Protein AF-A0A828NTK6-F1 (afdb_monomer)

Radius of gyration: 34.88 Å; Cα contacts (8 Å, |Δi|>4): 6; chains: 1; bounding box: 61×60×90 Å

Organism: Escherichia coli (NCBI:txid562)

Mean predicted aligned error: 18.59 Å

Foldseek 3Di:
DDDDPDDDDPVNVVVVCPDPVVVVVVVVVVVVVVVVVVVVVVVVVCCVVVDDDDDPDPPPPPDDDDDDDDDDDDPPPDDDDDDPPPDDDD

Sequence (90 aa):
MSEIKTLVTAEAVKDVIRSEDVRSVLKQKLRQNLEERLDAEVDAILDELLGAPAEPRPEAGDTTSENGKPQPESPVADATEPQPETVMML

Secondary structure (DSSP, 8-state):
---------HHHHHHHHTSHHHHHHHHHHHHHHHHHHHHHHHHHHHHHHH-SPPP--------------PPPPPP-----PPP-------

pLDDT: mean 75.24, std 20.39, range [42.31, 98.69]

Structure (mmCIF, N/CA/C/O backbone):
data_AF-A0A828NTK6-F1
#
_entry.id   AF-A0A828NTK6-F1
#
loop_
_atom_site.group_PDB
_atom_site.id
_atom_site.type_symbol
_atom_site.label_atom_id
_atom_site.label_alt_id
_atom_site.label_comp_id
_atom_site.label_asym_id
_atom_site.label_entity_id
_atom_site.label_seq_id
_atom_site.pdbx_PDB_ins_code
_atom_site.Cartn_x
_atom_site.Cartn_y
_atom_site.Cartn_z
_atom_site.occupancy
_atom_site.B_iso_or_equiv
_atom_site.auth_seq_id
_atom_site.auth_comp_id
_atom_site.auth_asym_id
_atom_site.auth_atom_id
_atom_site.pdbx_PDB_model_num
ATOM 1 N N . MET A 1 1 ? -28.157 10.004 38.520 1.00 50.56 1 MET A N 1
ATOM 2 C CA . MET A 1 1 ? -27.539 8.926 37.722 1.00 50.56 1 MET A CA 1
ATOM 3 C C . MET A 1 1 ? -26.163 9.431 37.332 1.00 50.56 1 MET A C 1
ATOM 5 O O . MET A 1 1 ? -26.100 10.378 36.564 1.00 50.56 1 MET A O 1
ATOM 9 N N . SER A 1 2 ? -25.090 8.934 37.948 1.00 65.31 2 SER A N 1
ATOM 10 C CA . SER A 1 2 ? -23.732 9.371 37.599 1.00 65.31 2 SER A CA 1
ATOM 11 C C . SER A 1 2 ? -23.250 8.561 36.403 1.00 65.31 2 SER A C 1
ATOM 13 O O . SER A 1 2 ? -23.159 7.339 36.488 1.00 65.31 2 SER A O 1
ATOM 15 N N . GLU A 1 3 ? -22.963 9.231 35.292 1.00 61.09 3 GLU A N 1
ATOM 16 C CA . GLU A 1 3 ? -22.315 8.627 34.130 1.00 61.09 3 GLU A CA 1
ATOM 17 C C . GLU A 1 3 ? -20.870 8.274 34.505 1.00 61.09 3 GLU A C 1
ATOM 19 O O . GLU A 1 3 ? -19.991 9.134 34.584 1.00 61.09 3 GLU A O 1
ATOM 24 N N . ILE A 1 4 ? -20.615 6.998 34.796 1.00 65.75 4 ILE A N 1
ATOM 25 C CA . ILE A 1 4 ? -19.257 6.502 35.020 1.00 65.75 4 ILE A CA 1
ATOM 26 C C . ILE A 1 4 ? -18.598 6.385 33.647 1.00 65.75 4 ILE A C 1
ATOM 28 O O . ILE A 1 4 ? -18.855 5.446 32.894 1.00 65.75 4 ILE A O 1
ATOM 32 N N . LYS A 1 5 ? -17.750 7.359 33.315 1.00 66.38 5 LYS A N 1
ATOM 33 C CA . LYS A 1 5 ? -16.918 7.334 32.111 1.00 66.38 5 LYS A CA 1
ATOM 34 C C . LYS A 1 5 ? -15.969 6.138 32.217 1.00 66.38 5 LYS A C 1
ATOM 36 O O . LYS A 1 5 ? -15.059 6.136 33.044 1.00 66.38 5 LYS A O 1
ATOM 41 N N . THR A 1 6 ? -16.222 5.090 31.439 1.00 71.44 6 THR A N 1
ATOM 42 C CA . THR A 1 6 ? -15.422 3.864 31.472 1.00 71.44 6 THR A CA 1
ATOM 43 C C . THR A 1 6 ? -14.012 4.193 30.989 1.00 71.44 6 THR A C 1
ATOM 45 O O . THR A 1 6 ? -13.822 4.639 29.858 1.00 71.44 6 THR A O 1
ATOM 48 N N . LEU A 1 7 ? -13.016 4.033 31.862 1.00 74.12 7 LEU A N 1
ATOM 49 C CA . LEU A 1 7 ? -11.618 4.248 31.503 1.00 74.12 7 LEU A CA 1
ATOM 50 C C . LEU A 1 7 ? -11.170 3.111 30.584 1.00 74.12 7 LEU A C 1
ATOM 52 O O 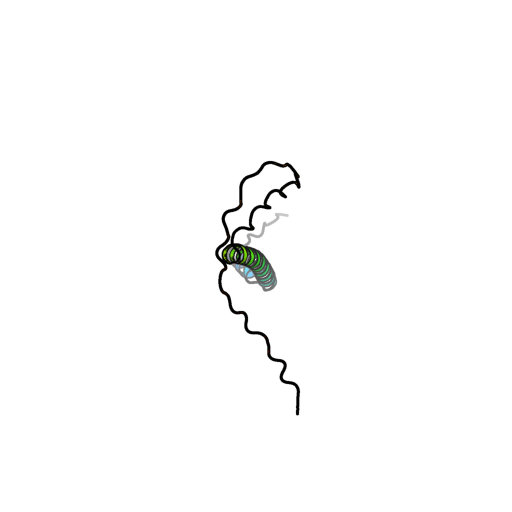. LEU A 1 7 ? -11.110 1.954 30.998 1.00 74.12 7 LEU A O 1
ATOM 56 N N . VAL A 1 8 ? -10.862 3.445 29.332 1.00 81.25 8 VAL A N 1
ATOM 57 C CA . VAL A 1 8 ? -10.263 2.501 28.387 1.00 81.25 8 VAL A CA 1
ATOM 58 C C . VAL A 1 8 ? -8.821 2.248 28.820 1.00 81.25 8 VAL A C 1
ATOM 60 O O . VAL A 1 8 ? -8.022 3.178 28.934 1.00 81.25 8 VAL A O 1
ATOM 63 N N . THR A 1 9 ? -8.488 0.989 29.093 1.00 86.75 9 THR A N 1
ATOM 64 C CA . THR A 1 9 ? -7.137 0.590 29.496 1.00 86.75 9 THR A CA 1
ATOM 65 C C . THR A 1 9 ? -6.231 0.445 28.275 1.00 86.75 9 THR A C 1
ATOM 67 O O . THR A 1 9 ? -6.686 0.131 27.176 1.00 86.75 9 THR A O 1
ATOM 70 N N . ALA A 1 10 ? -4.921 0.632 28.460 1.00 89.31 10 ALA A N 1
ATOM 71 C CA . ALA A 1 10 ? -3.947 0.453 27.381 1.00 89.31 10 ALA A CA 1
ATOM 72 C C . ALA A 1 10 ? -3.981 -0.965 26.783 1.00 89.31 10 ALA A C 1
ATOM 74 O O . ALA A 1 10 ? -3.729 -1.132 25.595 1.00 89.31 10 ALA A O 1
ATOM 75 N N . GLU A 1 11 ? -4.312 -1.979 27.587 1.00 87.69 11 GLU A N 1
ATOM 76 C CA . GLU A 1 11 ? -4.411 -3.360 27.109 1.00 87.69 11 GLU A CA 1
ATOM 77 C C . GLU A 1 11 ? -5.631 -3.562 26.206 1.00 87.69 11 GLU A C 1
ATOM 79 O O . GLU A 1 11 ? -5.487 -4.104 25.115 1.00 87.69 11 GLU A O 1
ATOM 84 N N . ALA A 1 12 ? -6.786 -2.992 26.570 1.00 87.25 12 ALA A N 1
ATOM 85 C CA . ALA A 1 12 ? -7.974 -3.022 25.718 1.00 87.25 12 ALA A CA 1
ATOM 86 C C . ALA A 1 12 ? -7.720 -2.360 24.350 1.00 87.25 12 ALA A C 1
ATOM 88 O O . ALA A 1 12 ? -8.209 -2.830 23.325 1.00 87.25 12 ALA A O 1
ATOM 89 N N . VAL A 1 13 ? -6.904 -1.301 24.305 1.00 90.00 13 VAL A N 1
ATOM 90 C CA . VAL A 1 13 ? -6.494 -0.675 23.037 1.00 90.00 13 VAL A CA 1
ATOM 91 C C . VAL A 1 13 ? -5.596 -1.604 22.216 1.00 90.00 13 VAL A C 1
ATOM 93 O O . VAL A 1 13 ? -5.782 -1.718 21.005 1.00 90.00 13 VAL A O 1
ATOM 96 N N . LYS A 1 14 ? -4.632 -2.287 22.845 1.00 92.06 14 LYS A N 1
ATOM 97 C CA . LYS A 1 14 ? -3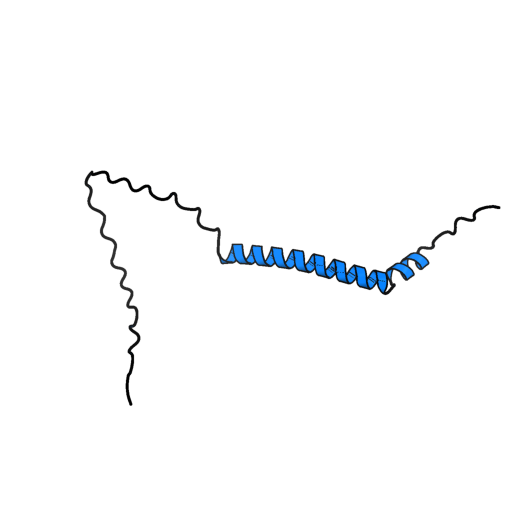.748 -3.231 22.140 1.00 92.06 14 LYS A CA 1
ATOM 98 C C . LYS A 1 14 ? -4.527 -4.392 21.532 1.00 92.06 14 LYS A C 1
ATOM 100 O O . LYS A 1 14 ? -4.209 -4.791 20.413 1.00 92.06 14 LYS A O 1
ATOM 105 N N . ASP A 1 15 ? -5.533 -4.903 22.232 1.00 90.94 15 ASP A N 1
ATOM 106 C CA . ASP A 1 15 ? -6.375 -5.992 21.734 1.00 90.94 15 ASP A CA 1
ATOM 107 C C . ASP A 1 15 ? -7.163 -5.564 20.493 1.00 90.94 15 ASP A C 1
ATOM 109 O O . ASP A 1 15 ? -7.175 -6.279 19.490 1.00 90.94 15 ASP A O 1
ATOM 113 N N . VAL A 1 16 ? -7.715 -4.347 20.497 1.00 90.94 16 VAL A N 1
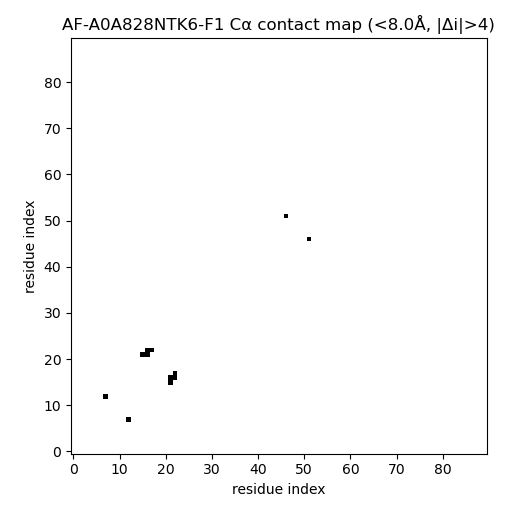ATOM 114 C CA . VAL A 1 16 ? -8.379 -3.772 19.318 1.00 90.94 16 VAL A CA 1
ATOM 115 C C . VAL A 1 16 ? -7.395 -3.575 18.163 1.00 90.94 16 VAL A C 1
ATOM 117 O O . VAL A 1 16 ? -7.713 -3.922 17.029 1.00 90.94 16 VAL A O 1
ATOM 120 N N . ILE A 1 17 ? -6.181 -3.081 18.416 1.00 91.44 17 ILE A N 1
ATOM 121 C CA . ILE A 1 17 ? -5.160 -2.907 17.365 1.00 91.44 17 ILE A CA 1
ATOM 122 C C . ILE A 1 17 ? -4.738 -4.253 16.750 1.00 91.44 17 ILE A C 1
ATOM 124 O O . ILE A 1 17 ? -4.402 -4.319 15.568 1.00 91.44 17 ILE A O 1
ATOM 128 N N . ARG A 1 18 ? -4.764 -5.334 17.534 1.00 92.56 18 ARG A N 1
ATOM 129 C CA . ARG A 1 18 ? -4.454 -6.696 17.073 1.00 92.56 18 ARG A CA 1
ATOM 130 C C . ARG A 1 18 ? -5.633 -7.395 16.391 1.00 92.56 18 ARG A C 1
ATOM 132 O O . ARG A 1 18 ? -5.444 -8.505 15.892 1.00 92.56 18 ARG A O 1
ATOM 139 N N . SER A 1 19 ? -6.811 -6.772 16.358 1.00 96.25 19 SER A N 1
ATOM 140 C CA . SER A 1 19 ? -7.989 -7.321 15.687 1.00 96.25 19 SER A CA 1
ATOM 141 C C . SER A 1 19 ? -7.751 -7.535 14.190 1.00 96.25 19 SER A C 1
ATOM 143 O O . SER A 1 19 ? -6.918 -6.877 13.556 1.00 96.25 19 SER A O 1
ATOM 145 N N . GLU A 1 20 ? -8.498 -8.479 13.616 1.00 96.19 20 GLU A N 1
ATOM 146 C CA . GLU A 1 20 ? -8.423 -8.785 12.189 1.00 96.19 20 GLU A CA 1
ATOM 147 C C . GLU A 1 20 ? -8.772 -7.567 11.330 1.00 96.19 20 GLU A C 1
ATOM 149 O O . GLU A 1 20 ? -8.041 -7.277 10.385 1.00 96.19 20 GLU A O 1
ATOM 154 N N . ASP A 1 21 ? -9.813 -6.820 11.700 1.00 95.00 21 ASP A N 1
ATOM 155 C CA . ASP A 1 21 ? -10.270 -5.642 10.961 1.00 95.00 21 ASP A CA 1
ATOM 156 C C . ASP A 1 21 ? -9.166 -4.586 10.863 1.00 95.00 21 ASP A C 1
ATOM 158 O O . ASP A 1 21 ? -8.805 -4.149 9.766 1.00 95.00 21 ASP A O 1
ATOM 162 N N . VAL A 1 22 ? -8.548 -4.235 11.998 1.00 96.75 22 VAL A N 1
ATOM 163 C CA . VAL A 1 22 ? -7.442 -3.266 12.025 1.00 96.75 22 VAL A CA 1
ATOM 164 C C . VAL A 1 22 ? -6.249 -3.795 11.236 1.00 96.75 22 VAL A C 1
ATOM 166 O O . VAL A 1 22 ? -5.641 -3.058 10.455 1.00 96.75 22 VAL A O 1
ATOM 169 N N . ARG A 1 23 ? -5.924 -5.083 11.377 1.00 96.19 23 ARG A N 1
ATOM 170 C CA . ARG A 1 23 ? -4.830 -5.711 10.629 1.00 96.19 23 ARG A CA 1
ATOM 171 C C . ARG A 1 23 ? -5.096 -5.731 9.122 1.00 96.19 23 ARG A C 1
ATOM 173 O O . ARG A 1 23 ? -4.152 -5.564 8.349 1.00 96.19 23 ARG A O 1
ATOM 180 N N . SER A 1 24 ? -6.337 -5.943 8.697 1.00 97.38 24 SER A N 1
ATOM 181 C CA . SER A 1 24 ? -6.749 -5.945 7.292 1.00 97.38 24 SER A CA 1
ATOM 182 C C . SER A 1 24 ? -6.600 -4.552 6.685 1.00 97.38 24 SER A C 1
ATOM 184 O O . SER A 1 24 ? -5.889 -4.388 5.688 1.00 97.38 24 SER A O 1
ATOM 186 N N . VAL A 1 25 ? -7.141 -3.533 7.360 1.00 97.50 25 VAL A N 1
ATOM 187 C CA . VAL A 1 25 ? -7.006 -2.124 6.958 1.00 97.50 25 VAL A CA 1
ATOM 188 C C . VAL A 1 25 ? -5.537 -1.708 6.904 1.00 97.50 25 VAL A C 1
ATOM 190 O O . VAL A 1 25 ? -5.101 -1.100 5.926 1.00 97.50 25 VAL A O 1
ATOM 193 N N . LEU A 1 26 ? -4.741 -2.077 7.914 1.00 97.12 26 LEU A N 1
ATOM 194 C CA . LEU A 1 26 ? -3.318 -1.745 7.950 1.00 97.12 26 LEU A CA 1
ATOM 195 C C . LEU A 1 26 ? -2.557 -2.385 6.784 1.00 97.12 26 LEU A C 1
ATOM 197 O O . LEU A 1 26 ? -1.746 -1.719 6.145 1.00 97.12 26 LEU A O 1
ATOM 201 N N . LYS A 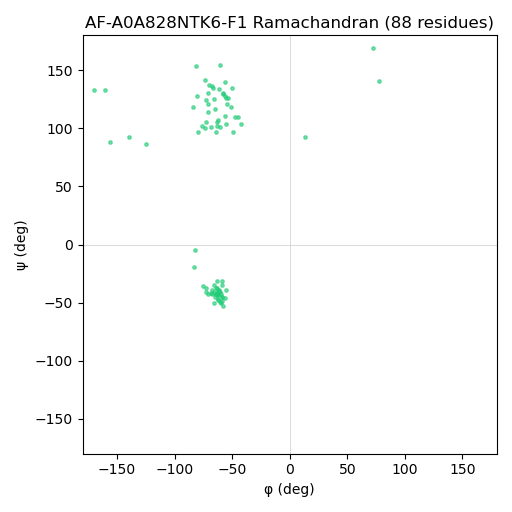1 27 ? -2.840 -3.654 6.465 1.00 97.44 27 LYS A N 1
ATOM 202 C CA . LYS A 1 27 ? -2.254 -4.327 5.297 1.00 97.44 27 LYS A CA 1
ATOM 203 C C . LYS A 1 27 ? -2.655 -3.655 3.991 1.00 97.44 27 LYS A C 1
ATOM 205 O O . LYS A 1 27 ? -1.808 -3.505 3.120 1.00 97.44 27 LYS A O 1
ATOM 210 N N . GLN A 1 28 ? -3.921 -3.277 3.837 1.00 98.31 28 GLN A N 1
ATOM 211 C CA . GLN A 1 28 ? -4.390 -2.600 2.630 1.00 98.31 28 GLN A CA 1
ATOM 212 C C . GLN A 1 28 ? -3.686 -1.254 2.447 1.00 98.31 28 GLN A C 1
ATOM 214 O O . GLN A 1 28 ? -3.140 -0.999 1.378 1.00 98.31 28 GLN A O 1
ATOM 219 N N . LYS A 1 29 ? -3.622 -0.440 3.505 1.00 98.00 29 LYS A N 1
ATOM 220 C CA . LYS A 1 29 ? -2.927 0.851 3.470 1.00 98.00 29 LYS A CA 1
ATOM 221 C C . LYS A 1 29 ? -1.433 0.695 3.184 1.00 98.00 29 LYS A C 1
ATOM 223 O O . LYS A 1 29 ? -0.865 1.491 2.446 1.00 98.00 29 LYS A O 1
ATOM 228 N N . LEU A 1 30 ? -0.804 -0.337 3.749 1.00 98.31 30 LEU A N 1
ATOM 229 C CA . LEU A 1 30 ? 0.596 -0.645 3.475 1.00 98.31 30 LEU A CA 1
ATOM 230 C C . LEU A 1 30 ? 0.819 -1.016 2.004 1.00 98.31 30 LEU A C 1
ATOM 232 O O . LEU A 1 30 ? 1.776 -0.531 1.419 1.00 98.31 30 LEU A O 1
ATOM 236 N N . ARG A 1 31 ? -0.051 -1.841 1.404 1.00 98.44 31 ARG A N 1
ATOM 237 C CA . ARG A 1 31 ? 0.056 -2.190 -0.024 1.00 98.44 31 ARG A CA 1
ATOM 238 C C . ARG A 1 31 ? -0.053 -0.959 -0.912 1.00 98.44 31 ARG A C 1
ATOM 240 O O . ARG A 1 31 ? 0.851 -0.739 -1.698 1.00 98.44 31 ARG A O 1
ATOM 247 N N . GLN A 1 32 ? -1.070 -0.127 -0.694 1.00 98.25 32 GLN A N 1
ATOM 248 C CA . GLN A 1 32 ? -1.258 1.113 -1.455 1.00 98.25 32 GLN A CA 1
ATOM 249 C C . GLN A 1 32 ? -0.030 2.024 -1.363 1.00 98.25 32 GLN A C 1
ATOM 251 O O . GLN A 1 32 ? 0.476 2.490 -2.372 1.00 98.25 32 GLN A O 1
ATOM 256 N N . ASN A 1 33 ? 0.510 2.214 -0.155 1.00 98.25 33 ASN A N 1
ATOM 257 C CA . ASN A 1 33 ? 1.695 3.049 0.013 1.00 98.25 33 ASN A CA 1
ATOM 258 C C . ASN A 1 33 ? 2.945 2.468 -0.666 1.00 98.25 33 ASN A C 1
ATOM 260 O O . ASN A 1 33 ? 3.800 3.222 -1.119 1.00 98.25 33 ASN A O 1
ATOM 264 N N . LEU A 1 34 ? 3.088 1.142 -0.688 1.00 98.56 34 LEU A N 1
ATOM 265 C CA . LEU A 1 34 ? 4.199 0.499 -1.382 1.00 98.56 34 LEU A CA 1
ATOM 266 C C . LEU A 1 34 ? 4.030 0.576 -2.898 1.00 98.56 34 LEU A C 1
ATOM 268 O O . LEU A 1 34 ? 5.015 0.842 -3.567 1.00 98.56 34 LEU A O 1
ATOM 272 N N . GLU A 1 35 ? 2.818 0.387 -3.416 1.00 98.38 35 GLU A N 1
ATOM 273 C CA . GLU A 1 35 ? 2.497 0.532 -4.842 1.00 98.38 35 GLU A CA 1
ATOM 274 C C . GLU A 1 35 ? 2.842 1.944 -5.331 1.00 98.38 35 GLU A C 1
ATOM 276 O O . GLU A 1 35 ? 3.682 2.078 -6.211 1.00 98.38 35 GLU A O 1
ATOM 281 N N . GLU A 1 36 ? 2.347 2.991 -4.662 1.00 98.00 36 GLU A N 1
ATOM 282 C CA . GLU A 1 36 ? 2.659 4.391 -5.007 1.00 98.00 36 GLU A CA 1
ATOM 283 C C . GLU A 1 36 ? 4.169 4.681 -5.034 1.00 98.00 36 GLU A C 1
ATOM 285 O O . GLU A 1 36 ? 4.665 5.427 -5.877 1.00 98.00 36 GLU A O 1
ATOM 290 N N . ARG A 1 37 ? 4.920 4.104 -4.089 1.00 98.31 37 ARG A N 1
ATOM 291 C CA . ARG A 1 37 ? 6.374 4.289 -4.011 1.00 98.31 37 ARG A CA 1
ATOM 292 C C . ARG A 1 37 ? 7.117 3.495 -5.075 1.00 98.31 37 ARG A C 1
ATOM 294 O O . ARG A 1 37 ? 8.146 3.963 -5.542 1.00 98.31 37 ARG A O 1
ATOM 301 N N . LEU A 1 38 ? 6.638 2.300 -5.404 1.00 98.69 38 LEU A N 1
ATOM 302 C CA . LEU A 1 38 ? 7.224 1.473 -6.451 1.00 98.69 38 LEU A CA 1
ATOM 303 C C . LEU A 1 38 ? 7.001 2.101 -7.821 1.00 98.69 38 LEU A C 1
ATOM 305 O O . LEU A 1 38 ? 7.945 2.135 -8.597 1.00 98.69 38 LEU A O 1
ATOM 309 N N . ASP A 1 39 ? 5.812 2.641 -8.085 1.00 98.31 39 ASP A N 1
ATOM 310 C CA . ASP A 1 39 ? 5.518 3.337 -9.340 1.00 98.31 39 ASP A CA 1
ATOM 311 C C . ASP A 1 39 ? 6.477 4.522 -9.539 1.00 98.31 39 ASP A C 1
ATOM 313 O O . ASP A 1 39 ? 7.151 4.613 -10.562 1.00 98.31 39 ASP A O 1
ATOM 317 N N . ALA A 1 40 ? 6.645 5.361 -8.511 1.00 97.94 40 ALA A N 1
ATOM 318 C CA . ALA A 1 40 ? 7.580 6.486 -8.562 1.00 97.94 40 ALA A CA 1
ATOM 319 C C . ALA A 1 40 ? 9.051 6.054 -8.724 1.00 97.94 40 ALA A C 1
ATOM 321 O O . ALA A 1 40 ? 9.820 6.717 -9.417 1.00 97.94 40 ALA A O 1
ATOM 322 N N . GLU A 1 41 ? 9.458 4.957 -8.080 1.00 98.31 41 GLU A N 1
ATOM 323 C CA . GLU A 1 41 ? 10.815 4.415 -8.215 1.00 98.31 41 GLU A CA 1
ATOM 324 C C . GLU A 1 41 ? 11.057 3.864 -9.626 1.00 98.31 41 GLU A C 1
ATOM 326 O O . GLU A 1 41 ? 12.133 4.050 -10.188 1.00 98.31 41 GLU A O 1
ATOM 331 N N . VAL A 1 42 ? 10.055 3.208 -10.218 1.00 98.19 42 VAL A N 1
ATOM 332 C CA . VAL A 1 42 ? 10.126 2.722 -11.600 1.00 98.19 42 VAL A CA 1
ATOM 333 C C . VAL A 1 42 ? 10.294 3.891 -12.562 1.00 98.19 42 VAL A C 1
ATOM 335 O O . VAL A 1 42 ? 11.185 3.831 -13.407 1.00 98.19 42 VAL A O 1
ATOM 338 N N . ASP A 1 43 ? 9.505 4.954 -12.408 1.00 96.81 43 ASP A N 1
ATOM 339 C CA . ASP A 1 43 ? 9.634 6.157 -13.234 1.00 96.81 43 ASP A CA 1
ATOM 340 C C . ASP A 1 43 ? 11.033 6.777 -13.099 1.00 96.81 43 ASP A C 1
ATOM 342 O O . ASP A 1 43 ? 11.686 7.056 -14.103 1.00 96.81 43 ASP A O 1
ATOM 346 N N . ALA A 1 44 ? 11.550 6.896 -11.873 1.00 96.75 44 ALA A N 1
ATOM 347 C CA . ALA A 1 44 ? 12.892 7.422 -11.629 1.00 96.75 44 ALA A CA 1
ATOM 348 C C . ALA A 1 44 ? 13.997 6.567 -12.279 1.00 96.75 44 ALA A C 1
ATOM 350 O O . ALA A 1 44 ? 14.938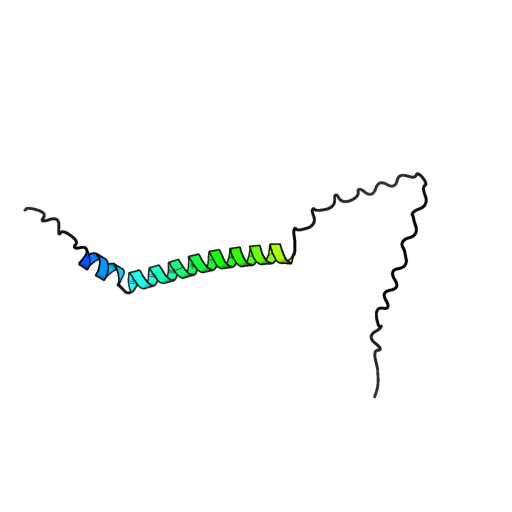 7.108 -12.862 1.00 96.75 44 ALA A O 1
ATOM 351 N N . ILE A 1 45 ? 13.880 5.236 -12.216 1.00 96.69 45 ILE A N 1
A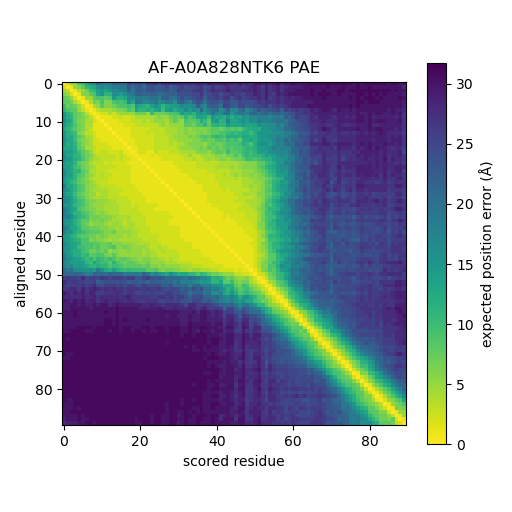TOM 352 C CA . ILE A 1 45 ? 14.816 4.314 -12.877 1.00 96.69 45 ILE A CA 1
ATOM 353 C C . ILE A 1 45 ? 14.726 4.454 -14.399 1.00 96.69 45 ILE A C 1
ATOM 355 O O . ILE A 1 45 ? 15.751 4.423 -15.081 1.00 96.69 45 ILE A O 1
ATOM 359 N N . LEU A 1 46 ? 13.521 4.595 -14.954 1.00 96.06 46 LEU A N 1
ATOM 360 C CA . LEU A 1 46 ? 13.340 4.791 -16.391 1.00 96.06 46 LEU A CA 1
ATOM 361 C C . LEU A 1 46 ? 13.961 6.111 -16.853 1.00 96.06 46 LEU A C 1
ATOM 363 O O . LEU A 1 46 ? 14.667 6.110 -17.860 1.00 96.06 46 LEU A O 1
ATOM 367 N N . ASP A 1 47 ? 13.777 7.193 -16.101 1.00 94.62 47 ASP A N 1
ATOM 368 C CA . ASP A 1 47 ? 14.416 8.483 -16.376 1.00 94.62 47 ASP A CA 1
ATOM 369 C C . ASP A 1 47 ? 15.951 8.385 -16.325 1.00 94.62 47 ASP A C 1
ATOM 371 O O . ASP A 1 47 ? 16.643 8.943 -17.181 1.00 94.62 47 ASP A O 1
ATOM 375 N N . GLU A 1 48 ? 16.505 7.640 -15.362 1.00 94.69 48 GLU A N 1
ATOM 376 C CA . GLU A 1 48 ? 17.951 7.398 -15.269 1.00 94.69 48 GLU A CA 1
ATOM 377 C C . GLU A 1 48 ? 18.477 6.598 -16.471 1.00 94.69 48 GLU A C 1
ATOM 379 O O . GLU A 1 48 ? 19.506 6.951 -17.053 1.00 94.69 48 GLU A O 1
ATOM 384 N N . LEU A 1 49 ? 17.769 5.535 -16.867 1.00 95.12 49 LEU A N 1
ATOM 385 C CA . LEU A 1 49 ? 18.183 4.650 -17.959 1.00 95.12 49 LEU A CA 1
ATOM 386 C C . LEU A 1 49 ? 18.032 5.291 -19.341 1.00 95.12 49 LEU A C 1
ATOM 388 O O . LEU A 1 49 ? 18.859 5.047 -20.223 1.00 95.12 49 LEU A O 1
ATOM 392 N N . LEU A 1 50 ? 16.972 6.072 -19.552 1.00 93.06 50 LEU A N 1
ATOM 393 C CA . LEU A 1 50 ? 16.693 6.734 -20.827 1.00 93.06 50 LEU A CA 1
ATOM 394 C C . LEU A 1 50 ? 17.469 8.051 -20.973 1.00 93.06 50 LEU A C 1
ATOM 396 O O . LEU A 1 50 ? 17.677 8.516 -22.096 1.00 93.06 50 LEU A O 1
ATOM 400 N N . GLY A 1 51 ? 17.938 8.619 -19.859 1.00 85.62 51 GLY A N 1
ATOM 401 C CA . GLY A 1 51 ? 18.535 9.945 -19.816 1.00 85.62 51 GLY A CA 1
ATOM 402 C C . GLY A 1 51 ? 17.488 11.048 -19.989 1.00 85.62 51 GLY A C 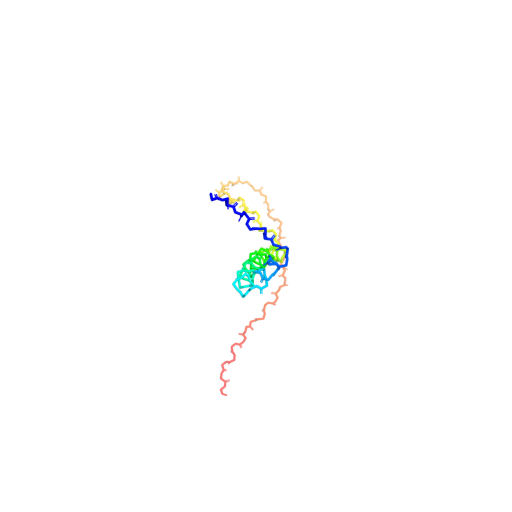1
ATOM 403 O O . GLY A 1 51 ? 16.334 10.804 -20.338 1.00 85.62 51 GLY A O 1
ATOM 404 N N . ALA A 1 52 ? 17.893 12.299 -19.747 1.00 75.56 52 ALA A N 1
ATOM 405 C CA . ALA A 1 52 ? 16.990 13.434 -19.905 1.00 75.56 52 ALA A CA 1
ATOM 406 C C . ALA A 1 52 ? 16.447 13.483 -21.347 1.00 75.56 52 ALA A C 1
ATOM 408 O O . ALA A 1 52 ? 17.251 13.427 -22.289 1.00 75.56 52 ALA A O 1
ATOM 409 N N . PRO A 1 53 ? 15.120 13.611 -21.548 1.00 69.81 53 PRO A N 1
ATOM 410 C CA . PRO A 1 53 ? 14.567 13.784 -22.881 1.00 69.81 53 PRO A CA 1
ATOM 411 C C . PRO A 1 53 ? 15.244 14.991 -23.529 1.00 69.81 53 PRO A C 1
ATOM 413 O O . PRO A 1 53 ? 15.302 16.073 -22.941 1.00 69.81 53 PRO A O 1
ATOM 416 N N . ALA A 1 54 ? 15.808 14.780 -24.721 1.00 69.12 54 ALA A N 1
ATOM 417 C CA . ALA A 1 54 ? 16.451 15.848 -25.469 1.00 69.12 54 ALA A CA 1
ATOM 418 C C . ALA A 1 54 ? 15.459 17.008 -25.606 1.00 69.12 54 ALA A C 1
ATOM 420 O O . ALA A 1 54 ? 14.331 16.795 -26.059 1.00 69.12 54 ALA A O 1
ATOM 421 N N . GLU A 1 55 ? 15.863 18.215 -25.192 1.00 70.44 55 GLU A N 1
ATOM 422 C CA . GLU A 1 55 ? 15.028 19.402 -25.375 1.00 70.44 55 GLU A CA 1
ATOM 423 C C . GLU A 1 55 ? 14.572 19.459 -26.839 1.00 70.44 55 GLU A C 1
ATOM 425 O O . GLU A 1 55 ? 15.401 19.234 -27.734 1.00 70.44 55 GLU A O 1
ATOM 430 N N . PRO A 1 56 ? 13.278 19.726 -27.108 1.00 69.31 56 PRO A N 1
ATOM 431 C CA . PRO A 1 56 ? 12.793 19.847 -28.470 1.00 69.31 56 PRO A CA 1
ATOM 432 C C . PRO A 1 56 ? 13.624 20.923 -29.161 1.00 69.31 56 PRO A C 1
ATOM 434 O O . PRO A 1 56 ? 13.572 22.107 -28.819 1.00 69.31 56 PRO A O 1
ATOM 437 N N . ARG A 1 57 ? 14.459 20.478 -30.104 1.00 64.88 57 ARG A N 1
ATOM 438 C CA . ARG A 1 57 ? 15.287 21.362 -30.913 1.00 64.88 57 ARG A CA 1
ATOM 439 C C . ARG A 1 57 ? 14.322 22.318 -31.611 1.00 64.88 57 ARG A C 1
ATOM 441 O O . ARG A 1 57 ? 13.356 21.825 -32.190 1.00 64.88 57 ARG A O 1
ATOM 448 N N . PRO A 1 58 ? 14.534 23.645 -31.563 1.00 65.12 58 PRO A N 1
ATOM 449 C CA . PRO A 1 58 ? 13.680 24.551 -32.310 1.00 65.12 58 PRO A CA 1
ATOM 450 C C . PRO A 1 58 ? 13.698 24.097 -33.767 1.00 65.12 58 PRO A C 1
ATOM 452 O O . PRO A 1 58 ? 14.776 23.981 -34.356 1.00 65.12 58 PRO A O 1
ATOM 455 N N . GLU A 1 59 ? 12.511 23.772 -34.285 1.00 63.81 59 GLU A N 1
ATOM 456 C CA . GLU A 1 59 ? 12.270 23.451 -35.688 1.00 63.81 59 GLU A CA 1
ATOM 457 C C . GLU A 1 59 ? 13.013 24.511 -36.497 1.00 63.81 59 GLU 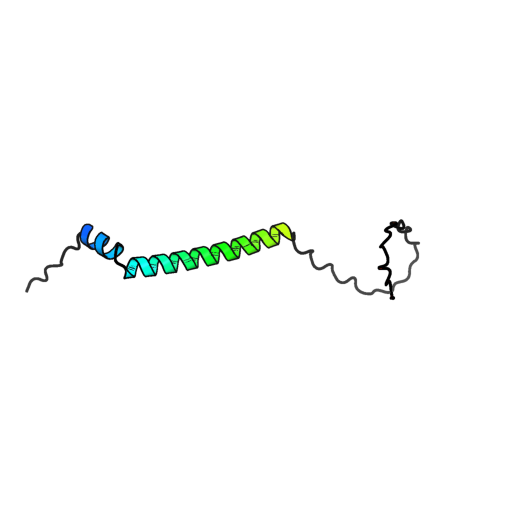A C 1
ATOM 459 O O . GLU A 1 59 ? 12.686 25.700 -36.417 1.00 63.81 59 GLU A O 1
ATOM 464 N N . ALA A 1 60 ? 14.097 24.109 -37.163 1.00 59.09 60 ALA A N 1
ATOM 465 C CA . ALA A 1 60 ? 14.890 25.030 -37.950 1.00 59.09 60 ALA A CA 1
ATOM 466 C C . ALA A 1 60 ? 13.969 25.530 -39.057 1.00 59.09 60 ALA A C 1
ATOM 468 O O . ALA A 1 60 ? 13.672 24.802 -40.002 1.00 59.09 60 ALA A O 1
ATOM 469 N N . GLY A 1 61 ? 13.457 26.747 -38.867 1.00 48.06 61 GLY A N 1
ATOM 470 C CA . GLY A 1 61 ? 12.597 27.411 -39.821 1.00 48.06 61 GLY A CA 1
ATOM 471 C C . GLY A 1 61 ? 13.272 27.367 -41.178 1.00 48.06 61 GLY A C 1
ATOM 472 O O . GLY A 1 61 ? 14.381 27.878 -41.347 1.00 48.06 61 GLY A O 1
ATOM 473 N N . ASP A 1 62 ? 12.586 26.715 -42.108 1.00 52.16 62 ASP A N 1
ATOM 474 C CA . ASP A 1 62 ? 12.872 26.716 -43.528 1.00 52.16 62 ASP A CA 1
ATOM 475 C C . ASP A 1 62 ? 13.042 28.171 -43.988 1.00 52.16 62 ASP A C 1
ATOM 477 O O . ASP A 1 62 ? 12.082 28.917 -44.180 1.00 52.16 62 ASP A O 1
ATOM 481 N N . THR A 1 63 ? 14.291 28.625 -44.055 1.00 42.31 63 THR A N 1
ATOM 482 C CA . THR A 1 63 ? 14.650 29.920 -44.622 1.00 42.31 63 THR A CA 1
ATOM 483 C C . THR A 1 63 ? 15.678 29.663 -45.701 1.00 42.31 63 THR A C 1
ATOM 485 O O . THR A 1 63 ? 16.891 29.708 -45.513 1.00 42.31 63 THR A O 1
ATOM 488 N N . THR A 1 64 ? 15.135 29.379 -46.882 1.00 52.78 64 THR A N 1
ATOM 489 C CA . THR A 1 64 ? 15.767 29.690 -48.159 1.00 52.78 64 THR A CA 1
ATOM 490 C C . THR A 1 64 ? 16.376 31.096 -48.074 1.00 52.78 64 THR A C 1
ATOM 492 O O . THR A 1 64 ? 15.668 32.102 -48.090 1.00 52.78 64 THR A O 1
ATOM 495 N N . SER A 1 65 ? 17.696 31.182 -47.934 1.00 43.69 65 SER A N 1
ATOM 496 C CA . SER A 1 65 ? 18.472 32.395 -48.206 1.00 43.69 65 SER A CA 1
ATOM 497 C C . SER A 1 65 ? 19.918 32.025 -48.515 1.00 43.69 65 SER A C 1
ATOM 499 O O . SER A 1 65 ? 20.774 31.909 -47.645 1.00 43.69 65 SER A O 1
ATOM 501 N N . GLU A 1 66 ? 20.139 31.762 -49.801 1.00 56.97 66 GLU A N 1
ATOM 502 C CA . GLU A 1 66 ? 21.192 32.376 -50.611 1.00 56.97 66 GLU A CA 1
ATOM 503 C C . GLU A 1 66 ? 22.276 33.148 -49.825 1.00 56.97 66 GLU A C 1
ATOM 505 O O . GLU A 1 66 ? 22.148 34.343 -49.578 1.00 56.97 66 GLU A O 1
ATOM 510 N N . ASN A 1 67 ? 23.379 32.483 -49.468 1.00 50.19 67 ASN A N 1
ATOM 511 C CA . ASN A 1 67 ? 24.725 33.024 -49.687 1.00 50.19 67 ASN A CA 1
ATOM 512 C C . ASN A 1 67 ? 25.807 31.969 -49.427 1.00 50.19 67 ASN A C 1
ATOM 514 O O . ASN A 1 67 ? 25.780 31.242 -48.437 1.00 50.19 67 ASN A O 1
ATOM 518 N N . GLY A 1 68 ? 26.754 31.869 -50.358 1.00 53.19 68 GLY A N 1
ATOM 519 C CA . GLY A 1 68 ? 27.660 30.733 -50.493 1.00 53.19 68 GLY A CA 1
ATOM 520 C C . GLY A 1 68 ? 28.713 30.571 -49.391 1.00 53.19 68 GLY A C 1
ATOM 521 O O . GLY A 1 68 ? 29.421 31.512 -49.035 1.00 53.19 68 GLY A O 1
ATOM 522 N N . LYS A 1 69 ? 28.898 29.318 -48.952 1.00 45.53 69 LYS A N 1
ATOM 523 C CA . LYS A 1 69 ? 30.175 28.750 -48.488 1.00 45.53 69 LYS A CA 1
ATOM 524 C C . LYS A 1 69 ? 30.094 27.211 -48.543 1.00 45.53 69 LYS A C 1
ATOM 526 O O . LYS A 1 69 ? 29.077 26.675 -48.110 1.00 45.53 69 LYS A O 1
ATOM 531 N N . PRO A 1 70 ? 31.091 26.488 -49.088 1.00 49.25 70 PRO A N 1
ATOM 532 C CA . PRO A 1 70 ? 31.008 25.034 -49.227 1.00 49.25 70 PRO A CA 1
ATOM 533 C C . PRO A 1 70 ? 31.025 24.332 -47.860 1.00 49.25 70 PRO A C 1
ATOM 535 O O . PRO A 1 70 ? 31.798 24.695 -46.972 1.00 49.25 70 PRO A O 1
ATOM 538 N N . GLN A 1 71 ? 30.144 23.339 -47.714 1.00 46.91 71 GLN A N 1
ATOM 539 C CA . GLN A 1 71 ? 30.069 22.391 -46.598 1.00 46.91 71 GLN A CA 1
ATOM 540 C C . GLN A 1 71 ? 31.415 21.659 -46.422 1.00 46.91 71 GLN A C 1
ATOM 542 O O . GLN A 1 71 ? 32.004 21.267 -47.430 1.00 46.91 71 GLN A O 1
ATOM 547 N N . PRO A 1 72 ? 31.909 21.418 -45.192 1.00 51.84 72 PRO A N 1
ATOM 548 C CA . PRO A 1 72 ? 32.995 20.468 -44.997 1.00 51.84 72 PRO A CA 1
ATOM 549 C C . PRO A 1 72 ? 32.452 19.050 -45.222 1.00 51.84 72 PRO A C 1
ATOM 551 O O . PRO A 1 72 ? 31.398 18.692 -44.693 1.00 51.84 72 PRO A O 1
ATOM 554 N N . GLU A 1 73 ? 33.152 18.267 -46.040 1.00 49.31 73 GLU A N 1
ATOM 555 C CA . GLU A 1 73 ? 32.794 16.887 -46.366 1.00 49.31 73 GLU A CA 1
ATOM 556 C C . GLU A 1 73 ? 32.667 16.049 -45.084 1.00 49.31 73 GLU A C 1
ATOM 558 O O . GLU A 1 73 ? 33.565 16.036 -44.240 1.00 49.31 73 GLU A O 1
ATOM 563 N N . SER A 1 74 ? 31.533 15.359 -44.923 1.00 49.72 74 SER A N 1
ATOM 564 C CA . SER A 1 74 ? 31.382 14.350 -43.872 1.00 49.72 74 SER A CA 1
ATOM 565 C C . SER A 1 74 ? 32.310 13.172 -44.174 1.00 49.72 74 SER A C 1
ATOM 567 O O . SER A 1 74 ? 32.327 12.709 -45.317 1.00 49.72 74 SER A O 1
ATOM 569 N N . PRO A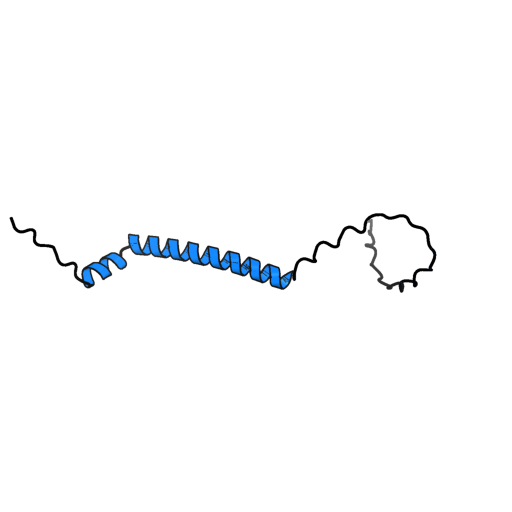 1 75 ? 33.056 12.645 -43.186 1.00 47.81 75 PRO A N 1
ATOM 570 C CA . PRO A 1 75 ? 33.787 11.411 -43.390 1.00 47.81 75 PRO A CA 1
ATOM 571 C C . PRO A 1 75 ? 32.761 10.297 -43.598 1.00 47.81 75 PRO A C 1
ATOM 573 O O . PRO A 1 75 ? 31.857 10.108 -42.784 1.00 47.81 75 PRO A O 1
ATOM 576 N N . VAL A 1 76 ? 32.889 9.582 -44.714 1.00 48.06 76 VAL A N 1
ATOM 577 C CA . VAL A 1 76 ? 32.148 8.349 -44.973 1.00 48.06 76 VAL A CA 1
ATOM 578 C C . VAL A 1 76 ? 32.535 7.366 -43.869 1.00 48.06 76 VAL A C 1
ATOM 580 O O . VAL A 1 76 ? 33.632 6.810 -43.879 1.00 48.06 76 VAL A O 1
ATOM 583 N N . ALA A 1 77 ? 31.667 7.215 -42.871 1.00 46.19 77 ALA A N 1
ATOM 584 C CA . ALA A 1 77 ? 31.774 6.145 -41.900 1.00 46.19 77 ALA A CA 1
ATOM 585 C C . ALA A 1 77 ? 31.350 4.856 -42.606 1.00 46.19 77 ALA A C 1
ATOM 587 O O . ALA A 1 77 ? 30.168 4.601 -42.828 1.00 46.19 77 ALA A O 1
ATOM 588 N N . ASP A 1 78 ? 32.361 4.098 -43.013 1.00 51.03 78 ASP A N 1
ATOM 589 C CA . ASP A 1 78 ? 32.280 2.687 -43.351 1.00 51.03 78 ASP A CA 1
ATOM 590 C C . ASP A 1 78 ? 31.519 1.942 -42.240 1.00 51.03 78 ASP A C 1
ATOM 592 O O . ASP A 1 78 ? 31.984 1.827 -41.107 1.00 51.03 78 ASP A O 1
ATOM 596 N N . ALA A 1 79 ? 30.310 1.488 -42.555 1.00 54.25 79 ALA A N 1
ATOM 597 C CA . ALA A 1 79 ? 29.564 0.531 -41.756 1.00 54.25 79 ALA A CA 1
ATOM 598 C C . ALA A 1 79 ? 28.899 -0.438 -42.732 1.00 54.25 79 ALA A C 1
ATOM 600 O O . ALA A 1 79 ? 27.826 -0.192 -43.276 1.00 54.25 79 ALA A O 1
ATOM 601 N N . THR A 1 80 ? 29.608 -1.530 -42.998 1.00 54.38 80 THR A N 1
ATOM 602 C CA . THR A 1 80 ? 29.070 -2.728 -43.637 1.00 54.38 80 THR A CA 1
ATOM 603 C C . THR A 1 80 ? 27.859 -3.216 -42.831 1.00 54.38 80 THR A C 1
ATOM 605 O O . THR A 1 80 ? 28.024 -3.816 -41.772 1.00 54.38 80 THR A O 1
ATOM 608 N N . GLU A 1 81 ? 26.642 -2.970 -43.315 1.00 48.88 81 GLU A N 1
ATOM 609 C CA . GLU A 1 81 ? 25.467 -3.755 -42.921 1.00 48.88 81 GLU A CA 1
ATOM 610 C C . GLU A 1 81 ? 25.459 -5.059 -43.737 1.00 48.88 81 GLU A C 1
ATOM 612 O O . GLU A 1 81 ? 25.554 -5.007 -44.969 1.00 48.88 81 GLU A O 1
ATOM 617 N N . PRO A 1 82 ? 25.353 -6.247 -43.111 1.00 52.31 82 PRO A N 1
ATOM 618 C CA . PRO A 1 82 ? 25.213 -7.483 -43.862 1.00 52.31 82 PRO A CA 1
ATOM 619 C C . PRO A 1 82 ? 23.799 -7.560 -44.457 1.00 52.31 82 PRO A C 1
ATOM 621 O O . PRO A 1 82 ? 22.797 -7.489 -43.748 1.00 52.31 82 PRO A O 1
ATOM 624 N N . GLN A 1 83 ? 23.720 -7.730 -45.775 1.00 49.22 83 GLN A N 1
ATOM 625 C CA . GLN A 1 83 ? 22.486 -8.085 -46.480 1.00 49.22 83 GLN A CA 1
ATOM 626 C C . GLN A 1 83 ? 21.987 -9.452 -45.970 1.00 49.22 83 GLN A C 1
ATOM 628 O O . GLN A 1 83 ? 22.792 -10.385 -45.900 1.00 49.22 83 GLN A O 1
ATOM 633 N N . PRO A 1 84 ? 20.693 -9.640 -45.645 1.00 54.31 84 PRO A N 1
ATOM 634 C CA . PRO A 1 84 ? 20.173 -10.978 -45.413 1.00 54.31 84 PRO A CA 1
ATOM 635 C C . PRO A 1 84 ? 20.072 -11.697 -46.764 1.00 54.31 84 PRO A C 1
ATOM 637 O O . PRO A 1 84 ? 19.183 -11.413 -47.569 1.00 54.31 84 PRO A O 1
ATOM 640 N N . GLU A 1 85 ? 20.984 -12.632 -47.035 1.00 57.91 85 GLU A N 1
ATOM 641 C CA . GLU A 1 85 ? 20.839 -13.532 -48.177 1.00 57.91 85 GLU A CA 1
ATOM 642 C C . GLU A 1 85 ? 19.589 -14.396 -47.971 1.00 57.91 85 GLU A C 1
ATOM 644 O O . GLU A 1 85 ? 19.545 -15.321 -47.159 1.00 57.91 85 GLU A O 1
ATOM 649 N N . THR A 1 86 ? 18.539 -14.069 -48.721 1.00 61.12 86 THR A N 1
ATOM 650 C CA . THR A 1 86 ? 17.409 -14.965 -48.952 1.00 61.12 86 THR A CA 1
ATOM 651 C C . THR A 1 86 ? 17.934 -16.180 -49.710 1.00 61.12 86 THR A C 1
ATOM 653 O O . THR A 1 86 ? 18.067 -16.149 -50.933 1.00 61.12 86 THR A O 1
ATOM 656 N N . VAL A 1 87 ? 18.231 -17.266 -48.998 1.00 59.75 87 VAL A N 1
ATOM 657 C CA . VAL A 1 87 ? 18.421 -18.575 -49.629 1.00 59.75 87 VAL A CA 1
ATOM 658 C C . VAL A 1 87 ? 17.038 -19.160 -49.903 1.00 59.75 87 VAL A C 1
ATOM 660 O O . VAL A 1 87 ? 16.381 -19.727 -49.031 1.00 59.75 87 VAL A O 1
ATOM 663 N N . MET A 1 88 ? 16.580 -18.972 -51.140 1.00 56.53 88 MET A N 1
ATOM 664 C CA . MET A 1 88 ? 15.556 -19.812 -51.750 1.00 56.53 88 MET A CA 1
ATOM 665 C C . MET A 1 88 ? 16.147 -21.183 -52.114 1.00 56.53 88 MET A C 1
ATOM 667 O O . MET A 1 88 ? 17.224 -21.242 -52.701 1.00 56.53 88 MET A O 1
ATOM 671 N N . MET A 1 89 ? 15.325 -22.222 -51.906 1.00 52.91 89 MET A N 1
ATOM 672 C CA . MET A 1 89 ? 15.373 -23.567 -52.515 1.00 52.91 89 MET A CA 1
ATOM 673 C C . MET A 1 89 ? 16.436 -24.540 -51.954 1.00 52.91 89 MET A C 1
ATOM 675 O O . MET A 1 89 ? 17.554 -24.138 -51.666 1.00 52.91 89 MET A O 1
ATOM 679 N N . LEU A 1 90 ? 16.174 -25.843 -51.775 1.00 49.84 90 LEU A N 1
ATOM 680 C CA . LEU A 1 90 ? 15.092 -26.738 -52.223 1.00 49.84 90 LEU A CA 1
ATOM 681 C C . LEU A 1 90 ? 15.048 -27.963 -51.288 1.00 49.84 90 LEU A C 1
ATOM 683 O O . LEU A 1 90 ? 16.145 -28.406 -50.879 1.00 49.84 90 LEU A O 1
#

Solvent-accessible surface area (backbone atoms only — not comparable to full-atom values): 6185 Å² total; per-residue (Å²): 134,82,84,76,79,78,80,83,49,74,64,64,51,51,54,54,60,68,29,67,68,50,47,49,54,51,50,52,55,49,49,54,56,49,50,61,51,49,54,53,48,51,50,52,49,47,46,65,75,70,43,80,78,75,73,84,70,77,77,77,72,90,66,94,68,94,75,93,76,86,80,82,81,76,80,82,76,88,69,89,74,82,76,82,80,80,81,75,86,132

InterPro domains:
  IPR008544 Protein of unknown function DUF826 [PF05696] (1-84)